Protein AF-A0A485PTR0-F1 (afdb_monomer_lite)

Foldseek 3Di:
DDDDDDDDCPPDPDDDDPPDDVVVVVQDVVRDDDDDDDDPVVVVVVVVVVPPPDPDPDPPPDVLVVQLVVLVVPDDPVVSVVVSVVVVVVVVVCVVVDDPVNVVLVCCCVPPVPVNVVVVPPDDD

Secondary structure (DSSP, 8-state):
-------------PPPPTT--GGGGT--TTPPP------HHHHHHHHHHHTTTS-PPPPPPPHHHHHHHHHHHHS-HHHHHHHHHHHHHHHHHHHHT--HHHHHHHHHHHH-HHHHTTTTT----

Structure (mmCIF, N/CA/C/O backbone):
data_AF-A0A485PTR0-F1
#
_entry.id   AF-A0A485PTR0-F1
#
loop_
_atom_site.group_PDB
_atom_site.id
_atom_site.type_symbol
_atom_site.label_atom_id
_atom_site.label_alt_id
_atom_site.label_comp_id
_atom_site.label_asym_id
_atom_site.label_entity_id
_atom_site.label_seq_id
_atom_site.pdbx_PDB_ins_code
_atom_site.Cartn_x
_atom_site.Cartn_y
_atom_site.Cartn_z
_atom_site.occupancy
_atom_site.B_iso_or_equiv
_atom_site.auth_seq_id
_atom_site.auth_comp_id
_atom_site.auth_asym_id
_atom_site.auth_atom_id
_atom_site.pdbx_PDB_model_num
ATOM 1 N N . MET A 1 1 ? 20.360 9.702 -64.969 1.00 34.31 1 MET A N 1
ATOM 2 C CA . MET A 1 1 ? 20.428 10.899 -64.105 1.00 34.31 1 MET A CA 1
ATOM 3 C C . MET A 1 1 ? 19.192 10.908 -63.213 1.00 34.31 1 MET A C 1
ATOM 5 O O . MET A 1 1 ? 18.141 11.293 -63.709 1.00 34.31 1 MET A O 1
ATOM 9 N N . PRO A 1 2 ? 19.236 10.400 -61.970 1.00 36.88 2 PRO A N 1
ATOM 10 C CA . PRO A 1 2 ? 18.088 10.488 -61.076 1.00 36.88 2 PRO A CA 1
ATOM 11 C C . PRO A 1 2 ? 18.092 11.848 -60.365 1.00 36.88 2 PRO A C 1
ATOM 13 O O . PRO A 1 2 ? 19.098 12.251 -59.782 1.00 36.88 2 PRO A O 1
ATOM 16 N N . GLN A 1 3 ? 16.975 12.572 -60.459 1.00 34.41 3 GLN A N 1
ATOM 17 C CA . GLN A 1 3 ? 16.743 13.813 -59.724 1.00 34.41 3 GLN A CA 1
ATOM 18 C C . GLN A 1 3 ? 16.555 13.500 -58.237 1.00 34.41 3 GLN A C 1
ATOM 20 O O . GLN A 1 3 ? 15.679 12.732 -57.851 1.00 34.41 3 GLN A O 1
ATOM 25 N N . SER A 1 4 ? 17.405 14.114 -57.417 1.00 41.38 4 SER A N 1
ATOM 26 C CA . SER A 1 4 ? 17.292 14.143 -55.963 1.00 41.38 4 SER A CA 1
ATOM 27 C C . SER A 1 4 ? 16.151 15.085 -55.573 1.00 41.38 4 SER A C 1
ATOM 29 O O . SER A 1 4 ? 16.251 16.298 -55.761 1.00 41.38 4 SER A O 1
ATOM 31 N N . CYS A 1 5 ? 15.050 14.537 -55.059 1.00 32.84 5 CYS A N 1
ATOM 32 C CA . CYS A 1 5 ? 14.005 15.332 -54.422 1.00 32.84 5 CYS A CA 1
ATOM 33 C C . CYS A 1 5 ? 14.410 15.598 -52.968 1.00 32.84 5 CYS A C 1
ATOM 35 O O . CYS A 1 5 ? 14.398 14.699 -52.131 1.00 32.84 5 CYS A O 1
ATOM 37 N N . ALA A 1 6 ? 14.767 16.849 -52.676 1.00 40.78 6 ALA A N 1
ATOM 38 C CA . ALA A 1 6 ? 14.962 17.341 -51.320 1.00 40.78 6 ALA A CA 1
ATOM 39 C C . ALA A 1 6 ? 13.635 17.258 -50.544 1.00 40.78 6 ALA A C 1
ATOM 41 O O . ALA A 1 6 ? 12.688 17.991 -50.837 1.00 40.78 6 ALA A O 1
ATOM 42 N N . ALA A 1 7 ? 13.560 16.357 -49.563 1.00 41.28 7 ALA A N 1
ATOM 43 C CA . ALA A 1 7 ? 12.425 16.270 -48.655 1.00 41.28 7 ALA A CA 1
ATOM 44 C C . ALA A 1 7 ? 12.459 17.458 -47.683 1.00 41.28 7 ALA A C 1
ATOM 46 O O . ALA A 1 7 ? 13.392 17.611 -46.891 1.00 41.28 7 ALA A O 1
ATOM 47 N N . ARG A 1 8 ? 11.443 18.322 -47.769 1.00 43.56 8 ARG A N 1
ATOM 48 C CA . ARG A 1 8 ? 11.174 19.367 -46.776 1.00 43.56 8 ARG A CA 1
ATOM 49 C C . ARG A 1 8 ? 10.864 18.684 -45.447 1.00 43.56 8 ARG A C 1
ATOM 51 O O . ARG A 1 8 ? 9.961 17.859 -45.369 1.00 43.56 8 ARG A O 1
ATOM 58 N N . ASN A 1 9 ? 11.648 19.003 -44.424 1.00 50.94 9 ASN A N 1
ATOM 59 C CA . ASN A 1 9 ? 11.526 18.428 -43.090 1.00 50.94 9 ASN A CA 1
ATOM 60 C C . ASN A 1 9 ? 10.455 19.198 -42.296 1.00 50.94 9 ASN A C 1
ATOM 62 O O . ASN A 1 9 ? 10.760 19.923 -41.349 1.00 50.94 9 ASN A O 1
ATOM 66 N N . ASP A 1 10 ? 9.194 19.075 -42.711 1.00 51.94 10 ASP A N 1
ATOM 67 C CA . ASP A 1 10 ? 8.064 19.569 -41.926 1.00 51.94 10 ASP A CA 1
ATOM 68 C C . ASP A 1 10 ? 7.886 18.636 -40.721 1.00 51.94 10 ASP A C 1
ATOM 70 O O . ASP A 1 10 ? 7.462 17.487 -40.843 1.00 51.94 10 ASP A O 1
ATOM 74 N N . SER A 1 11 ? 8.288 19.108 -39.540 1.00 54.78 11 SER A N 1
ATOM 75 C CA . SER A 1 11 ? 8.147 18.361 -38.288 1.00 54.78 11 SER A CA 1
ATOM 76 C C . SER A 1 11 ? 6.669 18.266 -37.908 1.00 54.78 11 SER A C 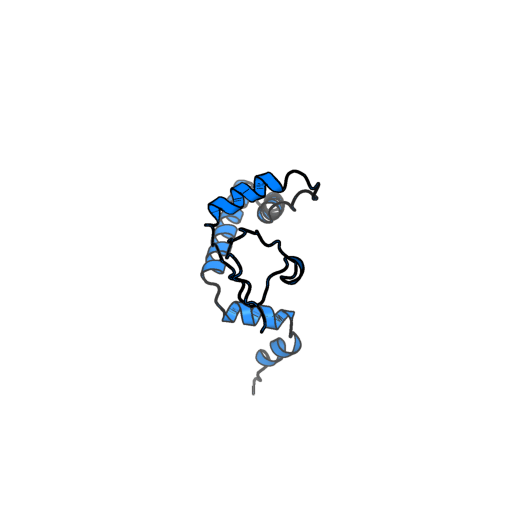1
ATOM 78 O O . SER A 1 11 ? 6.135 19.117 -37.198 1.00 54.78 11 SER A O 1
ATOM 80 N N . ILE A 1 12 ? 5.998 17.224 -38.392 1.00 61.19 12 ILE A N 1
ATOM 81 C CA . ILE A 1 12 ? 4.663 16.840 -37.937 1.00 61.19 12 ILE A CA 1
ATOM 82 C C . ILE A 1 12 ? 4.736 16.431 -36.457 1.00 61.19 12 ILE A C 1
ATOM 84 O O . ILE A 1 12 ? 5.347 15.426 -36.098 1.00 61.19 12 ILE A O 1
ATOM 88 N N . ASN A 1 13 ? 4.134 17.227 -35.568 1.00 62.47 13 ASN A N 1
ATOM 89 C CA . ASN A 1 13 ? 3.982 16.861 -34.157 1.00 62.47 13 ASN A CA 1
ATOM 90 C C . ASN A 1 13 ? 2.841 15.848 -34.023 1.00 62.47 13 ASN A C 1
ATOM 92 O O . ASN A 1 13 ? 1.688 16.209 -33.802 1.00 62.47 13 ASN A O 1
ATOM 96 N N . LEU A 1 14 ? 3.178 14.573 -34.199 1.00 69.94 14 LEU A N 1
ATOM 97 C CA . LEU A 1 14 ? 2.258 13.452 -34.067 1.00 69.94 14 LEU A CA 1
ATOM 98 C C . LEU A 1 14 ? 2.409 12.825 -32.675 1.00 69.94 14 LEU A C 1
ATOM 100 O O . LEU A 1 14 ? 3.486 12.350 -32.318 1.00 69.94 14 LEU A O 1
ATOM 104 N N . SER A 1 15 ? 1.339 12.838 -31.879 1.00 76.31 15 SER A N 1
ATOM 105 C CA . SER A 1 15 ? 1.306 12.161 -30.578 1.00 76.31 15 SER A CA 1
ATOM 106 C C . SER A 1 15 ? 1.064 10.663 -30.782 1.00 76.31 15 SER A C 1
ATOM 108 O O . SER A 1 15 ? 0.128 10.273 -31.482 1.00 76.31 15 SER A O 1
ATOM 110 N N . LEU A 1 16 ? 1.935 9.829 -30.210 1.00 81.44 16 LEU A N 1
ATOM 111 C CA . LEU A 1 16 ? 1.855 8.372 -30.305 1.00 81.44 16 LEU A CA 1
ATOM 112 C C . LEU A 1 16 ? 0.939 7.828 -29.207 1.00 81.44 16 LEU A C 1
ATOM 114 O O . LEU A 1 16 ? 1.066 8.225 -28.051 1.00 81.44 16 LEU A O 1
ATOM 118 N N . ALA A 1 17 ? 0.037 6.918 -29.571 1.00 80.12 17 ALA A N 1
ATOM 119 C CA . ALA A 1 17 ? -0.848 6.251 -28.623 1.00 80.12 17 ALA A CA 1
ATOM 120 C C . ALA A 1 17 ? -0.235 4.940 -28.115 1.00 80.12 17 ALA A C 1
ATOM 122 O O . ALA A 1 17 ? 0.462 4.237 -28.855 1.00 80.12 17 ALA A O 1
ATOM 123 N N . ASP A 1 18 ? -0.558 4.582 -26.874 1.00 78.19 18 ASP A N 1
ATOM 124 C 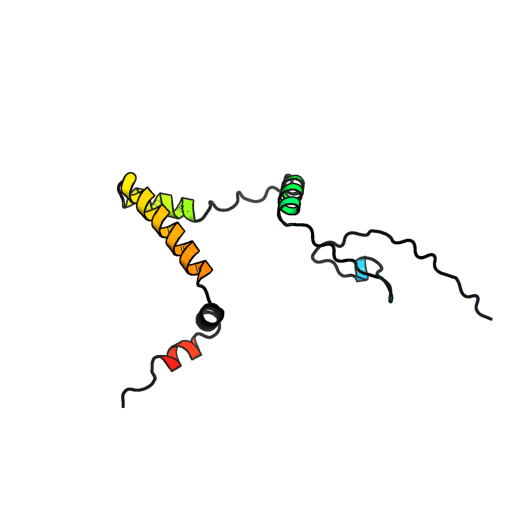CA . ASP A 1 18 ? -0.122 3.327 -26.269 1.00 78.19 18 ASP A CA 1
ATOM 125 C C . ASP A 1 18 ? -0.706 2.112 -27.007 1.00 78.19 18 ASP A C 1
ATOM 127 O O . ASP A 1 18 ? -1.850 2.112 -27.469 1.00 78.19 18 ASP A O 1
ATOM 131 N N . GLY A 1 19 ? 0.099 1.056 -27.145 1.00 79.94 19 GLY A N 1
ATOM 132 C CA . GLY A 1 19 ? -0.312 -0.188 -27.807 1.00 79.94 19 GLY A CA 1
ATOM 133 C C . GLY A 1 19 ? -0.394 -0.122 -29.338 1.00 79.94 19 GLY A C 1
ATOM 134 O O . GLY A 1 19 ? -0.858 -1.079 -29.960 1.00 79.94 19 GLY A O 1
ATOM 135 N N . LYS A 1 20 ? 0.058 0.970 -29.967 1.00 82.69 20 LYS A N 1
ATOM 136 C CA . LYS A 1 20 ? 0.188 1.089 -31.428 1.00 82.69 20 LYS A CA 1
ATOM 137 C C . LYS A 1 20 ? 1.630 0.898 -31.884 1.00 82.69 20 LYS A C 1
ATOM 139 O O . LYS A 1 20 ? 2.576 1.191 -31.154 1.00 82.69 20 LYS A O 1
ATOM 144 N N . ARG A 1 21 ? 1.814 0.385 -33.104 1.00 83.88 21 ARG A N 1
ATOM 145 C CA . ARG A 1 21 ? 3.150 0.186 -33.682 1.00 83.88 21 ARG A CA 1
ATOM 146 C C . ARG A 1 21 ? 3.598 1.473 -34.362 1.00 83.88 21 ARG A C 1
ATOM 148 O O . ARG A 1 21 ? 2.797 2.170 -34.971 1.00 83.88 21 ARG A O 1
ATOM 155 N N . LEU A 1 22 ? 4.903 1.747 -34.363 1.00 80.19 22 LEU A N 1
ATOM 156 C CA . LEU A 1 22 ? 5.465 2.889 -35.104 1.00 80.19 22 LEU A CA 1
ATOM 157 C C . LEU A 1 22 ? 5.187 2.809 -36.617 1.00 80.19 22 LEU A C 1
ATOM 159 O O . LEU A 1 22 ? 5.075 3.838 -37.281 1.00 80.19 22 LEU A O 1
ATOM 163 N N . SER A 1 23 ? 5.016 1.593 -37.150 1.00 81.12 23 SER A N 1
ATOM 164 C CA . SER A 1 23 ? 4.611 1.354 -38.541 1.00 81.12 23 SER A CA 1
ATOM 165 C C . SER A 1 23 ? 3.240 1.935 -38.878 1.00 81.12 23 SER A C 1
ATOM 167 O O . SER A 1 23 ? 3.013 2.315 -40.022 1.00 81.12 23 SER A O 1
ATOM 169 N N . ASP A 1 24 ? 2.346 2.038 -37.893 1.00 84.44 24 ASP A N 1
ATOM 170 C CA . ASP A 1 24 ? 0.984 2.549 -38.080 1.00 84.44 24 ASP A CA 1
ATOM 171 C C . ASP A 1 24 ? 0.983 4.075 -38.294 1.00 84.44 24 ASP A C 1
ATOM 173 O O . ASP A 1 24 ? 0.008 4.642 -38.780 1.00 84.44 24 ASP A O 1
ATOM 177 N N . TYR A 1 25 ? 2.100 4.737 -37.972 1.00 80.94 25 TYR A N 1
ATOM 178 C CA . TYR A 1 25 ? 2.282 6.186 -38.044 1.00 80.94 25 TYR A CA 1
ATOM 179 C C . TYR A 1 25 ? 3.186 6.635 -39.201 1.00 80.94 25 TYR A C 1
ATOM 181 O O . TYR A 1 25 ? 3.598 7.791 -39.241 1.00 80.94 25 TYR A O 1
ATOM 189 N N . SER A 1 26 ? 3.505 5.743 -40.149 1.00 78.81 26 SER A N 1
ATOM 190 C CA . SER A 1 26 ? 4.388 6.042 -41.295 1.00 78.81 26 SER A CA 1
ATOM 191 C C . SER A 1 26 ? 5.741 6.657 -40.887 1.00 78.81 26 SER A C 1
ATOM 193 O O . SER A 1 26 ? 6.279 7.523 -41.576 1.00 78.81 26 SER A O 1
ATOM 195 N N . VAL A 1 27 ? 6.297 6.217 -39.751 1.00 80.00 27 VAL A N 1
ATOM 196 C CA . VAL A 1 27 ? 7.603 6.668 -39.243 1.00 80.00 27 VAL A CA 1
ATOM 197 C C . VAL A 1 27 ? 8.704 6.074 -40.122 1.00 80.00 27 VAL A C 1
ATOM 199 O O . VAL A 1 27 ? 8.923 4.862 -40.130 1.00 80.00 27 VAL A O 1
ATOM 202 N N . GLY A 1 28 ? 9.374 6.925 -40.895 1.00 80.50 28 GLY A N 1
ATOM 203 C CA . GLY A 1 28 ? 10.400 6.521 -41.848 1.00 80.50 28 GLY A CA 1
ATOM 204 C C . GLY A 1 28 ? 11.771 6.2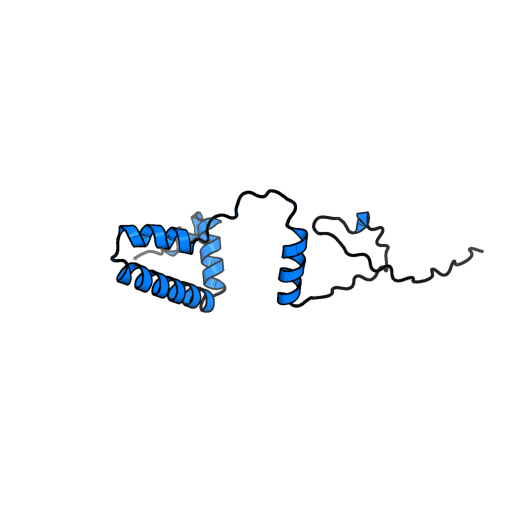69 -41.206 1.00 80.50 28 GLY A C 1
ATOM 205 O O . GLY A 1 28 ? 12.046 6.712 -40.085 1.00 80.50 28 GLY A O 1
ATOM 206 N N . PRO A 1 29 ? 12.685 5.594 -41.924 1.00 73.50 29 PRO A N 1
ATOM 207 C CA . PRO A 1 29 ? 14.089 5.554 -41.536 1.00 73.50 29 PRO A CA 1
ATOM 208 C C . PRO A 1 29 ? 14.626 6.995 -41.518 1.00 73.50 29 PRO A C 1
ATOM 210 O O . PRO A 1 29 ? 14.475 7.719 -42.500 1.00 73.50 29 PRO A O 1
ATOM 213 N N . ASN A 1 30 ? 15.230 7.412 -40.402 1.00 79.50 30 ASN A N 1
ATOM 214 C CA . ASN A 1 30 ? 15.654 8.788 -40.068 1.00 79.50 30 ASN A CA 1
ATOM 215 C C . ASN A 1 30 ? 14.586 9.716 -39.454 1.00 79.50 30 ASN A C 1
ATOM 217 O O . ASN A 1 30 ? 14.869 10.891 -39.218 1.00 79.50 30 ASN A O 1
ATOM 221 N N . SER A 1 31 ? 13.385 9.226 -39.138 1.00 81.88 31 SER A N 1
ATOM 222 C CA . SER A 1 31 ? 12.438 9.999 -38.328 1.00 81.88 31 SER A CA 1
ATOM 223 C C . SER A 1 31 ? 12.943 10.174 -36.889 1.00 81.88 31 SER A C 1
ATOM 225 O O . SER A 1 31 ? 13.486 9.250 -36.284 1.00 81.88 31 SER A O 1
ATOM 227 N N . LYS A 1 32 ? 12.743 11.368 -36.320 1.00 80.06 32 LYS A N 1
ATOM 228 C CA . LYS A 1 32 ? 13.156 11.707 -34.953 1.00 80.06 32 LYS A CA 1
ATOM 229 C C . LYS A 1 32 ? 11.969 11.611 -33.996 1.00 80.06 32 LYS A C 1
ATOM 231 O O . LYS A 1 32 ? 10.986 12.327 -34.160 1.00 80.06 32 LYS A O 1
ATOM 236 N N . LEU A 1 33 ? 12.093 10.771 -32.971 1.00 83.81 33 LEU A N 1
ATOM 237 C CA . LEU A 1 33 ? 11.150 10.710 -31.855 1.00 83.81 33 LEU A CA 1
ATOM 238 C C . LEU A 1 33 ? 11.595 11.682 -30.762 1.00 83.81 33 LEU A C 1
ATOM 240 O O . LEU A 1 33 ? 12.761 11.690 -30.369 1.00 83.81 33 LEU A O 1
ATOM 244 N N . ASN A 1 34 ? 10.667 12.498 -30.270 1.00 83.06 34 ASN A N 1
ATOM 245 C CA . ASN A 1 34 ? 10.917 13.395 -29.147 1.00 83.06 34 ASN A CA 1
ATOM 246 C C . ASN A 1 34 ? 10.151 12.876 -27.932 1.00 83.06 34 ASN A C 1
ATOM 248 O O . ASN A 1 34 ? 8.924 12.808 -27.954 1.00 83.06 34 ASN A O 1
ATOM 252 N N . LEU A 1 35 ? 10.878 12.519 -26.874 1.00 80.88 35 LEU A N 1
ATOM 253 C CA . LEU A 1 35 ? 10.286 12.148 -25.596 1.00 80.88 35 LEU A CA 1
ATOM 254 C C . LEU A 1 35 ? 10.133 13.407 -24.745 1.00 80.88 35 LEU A C 1
ATOM 256 O O . LEU A 1 35 ? 11.123 14.000 -24.319 1.00 80.88 35 LEU A O 1
ATOM 260 N N . VAL A 1 36 ? 8.891 13.815 -24.499 1.00 81.69 36 VAL A N 1
ATOM 261 C CA . VAL A 1 36 ? 8.585 14.937 -23.610 1.00 81.69 36 VAL A CA 1
ATOM 262 C C . VAL A 1 36 ? 8.072 14.375 -22.295 1.00 81.69 36 VAL A C 1
ATOM 264 O O . VAL A 1 36 ? 6.946 13.891 -22.214 1.00 81.69 36 VAL A O 1
ATOM 267 N N . VAL A 1 37 ? 8.900 14.446 -21.254 1.00 80.56 37 VAL A N 1
ATOM 268 C CA . VAL A 1 37 ? 8.483 14.081 -19.898 1.00 80.56 37 VAL A CA 1
ATOM 269 C C . VAL A 1 37 ? 7.698 15.252 -19.316 1.00 80.56 37 VAL A C 1
ATOM 271 O O . VAL A 1 37 ? 8.259 16.311 -19.030 1.00 80.56 37 VAL A O 1
ATOM 274 N N . LYS A 1 38 ? 6.382 15.085 -19.169 1.00 78.00 38 LYS A N 1
ATOM 275 C CA . LYS A 1 38 ? 5.544 16.036 -18.434 1.00 78.00 38 LYS A CA 1
ATOM 276 C C . LYS A 1 38 ? 5.586 15.685 -16.937 1.00 78.00 38 LYS A C 1
ATOM 278 O O . LYS A 1 38 ? 5.430 14.510 -16.608 1.00 78.00 38 LYS A O 1
ATOM 283 N N . PRO A 1 39 ? 5.752 16.669 -16.034 1.00 75.75 39 PRO A N 1
ATOM 284 C CA . PRO A 1 39 ? 5.581 16.457 -14.598 1.00 75.75 39 PRO A CA 1
ATOM 285 C C . PRO A 1 39 ? 4.214 15.834 -14.292 1.00 75.75 39 PRO A C 1
ATOM 287 O O . PRO A 1 39 ? 3.199 16.241 -14.873 1.00 75.75 39 PRO A O 1
ATOM 290 N N . LEU A 1 40 ? 4.204 14.839 -13.405 1.00 64.31 40 LEU A N 1
ATOM 291 C CA . LEU A 1 40 ? 3.061 13.964 -13.130 1.00 64.31 40 LEU A CA 1
ATOM 292 C C . LEU A 1 40 ? 1.812 14.742 -12.685 1.00 64.31 40 LEU A C 1
ATOM 294 O O . LEU A 1 40 ? 0.695 14.366 -13.041 1.00 64.31 40 LEU A O 1
ATOM 298 N N . GLU A 1 41 ? 1.988 15.880 -12.005 1.00 65.06 41 GLU A N 1
ATOM 299 C CA . GLU A 1 41 ? 0.895 16.742 -11.542 1.00 65.06 41 GLU A CA 1
ATOM 300 C C . GLU A 1 41 ? 0.010 17.249 -12.692 1.00 65.06 41 GLU A C 1
ATOM 302 O O . GLU A 1 41 ? -1.191 17.444 -12.515 1.00 65.06 41 GLU A O 1
ATOM 307 N N . LYS A 1 42 ? 0.580 17.440 -13.891 1.00 58.53 42 LYS A N 1
ATOM 308 C CA . LYS A 1 42 ? -0.159 17.939 -15.064 1.00 58.53 42 LYS A CA 1
ATOM 309 C C . LYS A 1 42 ? -0.870 16.825 -15.837 1.00 58.53 42 LYS A C 1
ATOM 311 O O . LYS A 1 42 ? -1.894 17.087 -16.459 1.00 58.53 42 LYS A O 1
ATOM 316 N N . VAL A 1 43 ? -0.357 15.595 -15.779 1.00 57.38 43 VAL A N 1
ATOM 317 C CA . VAL A 1 43 ? -0.926 14.432 -16.486 1.00 57.38 43 VAL A CA 1
ATOM 318 C C . VAL A 1 43 ? -2.200 13.942 -15.794 1.00 57.38 43 VAL A C 1
ATOM 320 O O . VAL A 1 43 ? -3.191 13.662 -16.462 1.00 57.38 43 VAL A O 1
ATOM 323 N N . LEU A 1 44 ? -2.216 13.933 -14.457 1.00 58.03 44 LEU A N 1
ATOM 324 C CA . LEU A 1 44 ? -3.388 13.534 -13.668 1.00 58.03 44 LEU A CA 1
ATOM 325 C C . LEU A 1 44 ? -4.593 14.466 -13.888 1.00 58.03 44 LEU A C 1
ATOM 327 O O . LEU A 1 44 ? -5.738 14.010 -13.920 1.00 58.03 44 LEU A O 1
ATOM 331 N N . LEU A 1 45 ? -4.343 15.765 -14.088 1.00 56.47 45 LEU A N 1
ATOM 332 C CA . LEU A 1 45 ? -5.394 16.755 -14.331 1.00 56.47 45 LEU A CA 1
ATOM 333 C C . LEU A 1 45 ? -6.004 16.621 -15.741 1.00 56.47 45 LEU A C 1
ATOM 335 O O . LEU A 1 45 ? -7.222 16.703 -15.876 1.00 56.47 45 LEU A O 1
ATOM 339 N N . GLU A 1 46 ? -5.200 16.338 -16.774 1.00 54.81 46 GLU A N 1
ATOM 340 C CA . GLU A 1 46 ? -5.680 16.102 -18.152 1.00 54.81 46 GLU A CA 1
ATOM 341 C C . GLU A 1 46 ? -6.395 14.741 -18.301 1.00 54.81 46 GLU A C 1
ATOM 343 O O . GLU A 1 46 ? -7.465 14.655 -18.908 1.00 54.81 46 GLU A O 1
ATOM 348 N N . GLU A 1 47 ? -5.858 13.674 -17.697 1.00 51.31 47 GLU A N 1
ATOM 349 C CA . GLU A 1 47 ? -6.429 12.319 -17.771 1.00 51.31 47 GLU A CA 1
ATOM 350 C C . GLU A 1 47 ? -7.796 12.221 -17.067 1.00 51.31 47 GLU A C 1
ATOM 352 O O . GLU A 1 47 ? -8.692 11.501 -17.520 1.00 51.31 47 GLU A O 1
ATOM 357 N N . SER A 1 48 ? -8.002 13.008 -16.004 1.00 48.88 48 SER A N 1
ATOM 358 C CA . SER A 1 48 ? -9.291 13.097 -15.306 1.00 48.88 48 SER A CA 1
ATOM 359 C C . SER A 1 48 ? -10.406 13.749 -16.140 1.00 48.88 48 SER A C 1
ATOM 361 O O . SER A 1 48 ? -11.583 13.440 -15.935 1.00 48.88 48 SER A O 1
ATOM 363 N N . ALA A 1 49 ? -10.060 14.593 -17.120 1.00 50.00 49 ALA A N 1
ATOM 364 C CA . ALA A 1 49 ? -11.022 15.202 -18.037 1.00 50.00 49 ALA A CA 1
ATOM 365 C C . ALA A 1 49 ? -11.409 14.256 -19.191 1.00 50.00 49 ALA A C 1
ATOM 367 O O . ALA A 1 49 ? -12.576 14.214 -19.581 1.00 50.00 49 ALA A O 1
ATOM 368 N N . ALA A 1 50 ? -10.463 13.455 -19.700 1.00 51.41 50 ALA A N 1
ATOM 369 C CA . ALA A 1 50 ? -10.688 12.545 -20.830 1.00 51.41 50 ALA A CA 1
ATOM 370 C C . ALA A 1 50 ? -11.386 11.224 -20.445 1.00 51.41 50 ALA A C 1
ATOM 372 O O . ALA A 1 50 ? -12.076 10.625 -21.268 1.00 51.41 50 ALA A O 1
ATOM 373 N N . ARG A 1 51 ? -11.262 10.766 -19.191 1.00 49.31 51 ARG A N 1
ATOM 374 C CA . ARG A 1 51 ? -11.849 9.490 -18.731 1.00 49.31 51 ARG A CA 1
ATOM 375 C C . ARG A 1 51 ? -13.339 9.537 -18.368 1.00 49.31 51 ARG A C 1
ATOM 377 O O . ARG A 1 51 ? -13.894 8.512 -17.987 1.00 49.31 51 ARG A O 1
ATOM 384 N N . ARG A 1 52 ? -14.026 10.677 -18.510 1.00 51.47 52 ARG A N 1
ATOM 385 C CA . ARG A 1 52 ? -15.435 10.829 -18.083 1.00 51.47 52 ARG A CA 1
ATOM 386 C C . ARG A 1 52 ? -16.494 10.208 -19.012 1.00 51.47 52 ARG A C 1
ATOM 388 O O . ARG A 1 52 ? -17.673 10.442 -18.768 1.00 51.47 52 ARG A O 1
ATOM 395 N N . LEU A 1 53 ? -16.125 9.431 -20.040 1.00 49.41 53 LEU A N 1
ATOM 396 C CA . LEU A 1 53 ? -17.100 8.839 -20.980 1.00 49.41 53 LEU A CA 1
ATOM 397 C C . LEU A 1 53 ? -17.054 7.306 -21.122 1.00 49.41 53 LEU A C 1
ATOM 399 O O . LEU A 1 53 ? -17.833 6.750 -21.887 1.00 49.41 53 LEU A O 1
ATOM 403 N N . ALA A 1 54 ? -16.214 6.592 -20.374 1.00 51.16 54 ALA A N 1
ATOM 404 C CA . ALA A 1 54 ? -16.338 5.138 -20.288 1.00 51.16 54 ALA A CA 1
ATOM 405 C C . ALA A 1 54 ? -16.948 4.786 -18.932 1.00 51.16 54 ALA A C 1
ATOM 407 O O . ALA A 1 54 ? -16.350 5.064 -17.895 1.00 51.16 54 ALA A O 1
ATOM 408 N N . GLU A 1 55 ? -18.142 4.196 -18.953 1.00 55.72 55 GLU A N 1
ATOM 409 C CA . GLU A 1 55 ? -18.830 3.611 -17.802 1.00 55.72 55 GLU A CA 1
ATOM 410 C C . GLU A 1 55 ? -18.029 2.401 -17.293 1.00 55.72 55 GLU A C 1
ATOM 412 O O . GLU A 1 55 ? -18.353 1.241 -17.530 1.00 55.72 55 GLU A O 1
ATOM 417 N N . ALA A 1 56 ? -16.889 2.685 -16.668 1.00 53.94 56 ALA A N 1
ATOM 418 C CA . ALA A 1 56 ? -16.114 1.715 -15.926 1.00 53.94 56 ALA A CA 1
ATOM 419 C C . ALA A 1 56 ? -16.851 1.422 -14.608 1.00 53.94 56 ALA A C 1
ATOM 421 O O . ALA A 1 56 ? -17.383 2.356 -13.994 1.00 53.94 56 ALA A O 1
ATOM 422 N N . PRO A 1 57 ? -16.871 0.159 -14.139 1.00 55.84 57 PRO A N 1
ATOM 423 C CA . PRO A 1 57 ? -17.355 -0.171 -12.806 1.00 55.84 57 PRO A CA 1
ATOM 424 C C . PRO A 1 57 ? -16.711 0.763 -11.777 1.00 55.84 57 PRO A C 1
ATOM 426 O O . PRO A 1 57 ? -15.532 1.106 -11.943 1.00 55.84 57 PRO A O 1
ATOM 429 N N . PRO A 1 58 ? -17.445 1.182 -10.727 1.00 56.75 58 PRO A N 1
ATOM 430 C CA . PRO A 1 58 ? -16.881 2.050 -9.708 1.00 56.75 58 PRO A CA 1
ATOM 431 C C . PRO A 1 58 ? -15.564 1.435 -9.225 1.00 56.75 58 PRO A C 1
ATOM 433 O O . PRO A 1 58 ? -15.533 0.227 -8.953 1.00 56.75 58 PRO A O 1
ATOM 436 N N . PRO A 1 59 ? -14.473 2.222 -9.169 1.00 58.22 59 PRO A N 1
ATOM 437 C CA . PRO A 1 59 ? -13.194 1.702 -8.727 1.00 58.22 59 PRO A CA 1
ATOM 438 C C . PRO A 1 59 ? -13.401 1.027 -7.370 1.00 58.22 59 PRO A C 1
ATOM 440 O O . PRO A 1 59 ? -14.163 1.550 -6.543 1.00 58.22 59 PRO A O 1
ATOM 443 N N . PRO A 1 60 ? -12.789 -0.150 -7.144 1.00 57.84 60 PRO A N 1
ATOM 444 C CA . PRO A 1 60 ? -12.944 -0.845 -5.881 1.00 57.84 60 PRO A CA 1
ATOM 445 C C . PRO A 1 60 ? -12.622 0.130 -4.745 1.00 57.84 60 PRO A C 1
ATOM 447 O O . PRO A 1 60 ? -11.689 0.934 -4.875 1.00 57.84 60 PRO A O 1
ATOM 450 N N . PRO A 1 61 ? -13.410 0.115 -3.654 1.00 61.03 61 PRO A N 1
ATOM 451 C CA . PRO A 1 61 ? -13.201 1.043 -2.559 1.00 61.03 61 PRO A CA 1
ATOM 452 C C . PRO A 1 61 ? -11.745 0.942 -2.088 1.00 61.03 61 PRO A C 1
ATOM 454 O O . PRO A 1 61 ? -11.212 -0.172 -2.023 1.00 61.03 61 PRO A O 1
ATOM 457 N N . PRO A 1 62 ? -11.099 2.074 -1.756 1.00 81.50 62 PRO A N 1
ATOM 458 C CA . PRO A 1 62 ? -9.710 2.081 -1.320 1.00 81.50 62 PRO A CA 1
ATOM 459 C C . PRO A 1 62 ? -9.507 1.040 -0.217 1.00 81.50 62 PRO A C 1
ATOM 461 O O . PRO A 1 62 ? -10.327 0.968 0.699 1.00 81.50 62 PRO A O 1
ATOM 464 N N . ALA A 1 63 ? -8.437 0.242 -0.281 1.00 88.12 63 ALA A N 1
ATOM 465 C CA . ALA A 1 63 ? -8.209 -0.870 0.651 1.00 88.12 63 ALA A CA 1
ATOM 466 C C . ALA A 1 63 ? -8.348 -0.452 2.132 1.00 88.12 63 ALA A C 1
ATOM 468 O O . ALA A 1 63 ? -8.916 -1.185 2.942 1.00 88.12 63 ALA A O 1
ATOM 469 N N . TRP A 1 64 ? -7.948 0.778 2.471 1.00 92.25 64 TRP A N 1
ATOM 470 C CA . TRP A 1 64 ? -8.119 1.367 3.802 1.00 92.25 64 TRP A CA 1
ATOM 471 C C . TRP A 1 64 ? -9.575 1.479 4.268 1.00 92.25 64 TRP A C 1
ATOM 473 O O . TRP A 1 64 ? -9.850 1.298 5.450 1.00 92.25 64 TRP A O 1
ATOM 483 N N . GLN A 1 65 ? -10.522 1.724 3.360 1.00 91.00 65 GLN A N 1
ATOM 484 C CA . GLN A 1 65 ? -11.953 1.766 3.678 1.00 91.00 65 GLN A CA 1
ATOM 485 C C . GLN A 1 65 ? -12.494 0.374 4.017 1.00 91.00 65 GLN A C 1
ATOM 487 O O . GLN A 1 65 ? -13.337 0.233 4.903 1.00 91.00 65 GLN A O 1
ATOM 492 N N . LEU A 1 66 ? -11.993 -0.670 3.351 1.00 92.88 66 LEU A N 1
ATOM 493 C CA . LEU A 1 66 ? -12.332 -2.053 3.691 1.00 92.88 66 LEU A CA 1
ATOM 494 C C . LEU A 1 66 ? -11.771 -2.428 5.066 1.00 92.88 66 LEU A C 1
ATOM 496 O O . LEU A 1 66 ? -12.498 -2.971 5.895 1.00 92.88 66 LEU A O 1
ATOM 500 N N . ILE A 1 67 ? -10.517 -2.066 5.339 1.00 93.56 67 ILE A N 1
ATOM 501 C CA . ILE A 1 67 ? -9.876 -2.304 6.638 1.00 93.56 67 ILE A CA 1
ATOM 502 C C . ILE A 1 67 ? -10.614 -1.550 7.752 1.00 93.56 67 ILE A C 1
ATOM 504 O O . ILE A 1 67 ? -10.924 -2.141 8.781 1.00 93.56 67 ILE A O 1
ATOM 508 N N . SER A 1 68 ? -10.982 -0.286 7.531 1.00 93.19 68 SER A N 1
ATOM 509 C CA . SER A 1 68 ? -11.760 0.512 8.488 1.00 93.19 68 SER A CA 1
ATOM 510 C C . SER A 1 68 ? -13.088 -0.160 8.860 1.00 93.19 68 SER A C 1
ATOM 512 O O . SER A 1 68 ? -13.418 -0.261 10.042 1.00 93.19 68 SER A O 1
ATOM 514 N N . LYS A 1 69 ? -13.811 -0.720 7.875 1.00 94.06 69 LYS A N 1
ATOM 515 C CA . LYS A 1 69 ? -15.044 -1.489 8.125 1.00 94.06 69 LYS A CA 1
ATOM 516 C C . LYS A 1 69 ? -14.804 -2.727 8.984 1.00 94.06 69 LYS A C 1
ATOM 518 O O . LYS A 1 69 ? -15.658 -3.062 9.799 1.00 94.06 69 LYS A O 1
ATOM 523 N N . VAL A 1 70 ? -13.679 -3.416 8.800 1.00 95.69 70 VAL A N 1
ATOM 524 C CA . VAL A 1 70 ? -13.313 -4.567 9.638 1.00 95.69 70 VAL A CA 1
ATOM 525 C C . VAL A 1 70 ? -12.993 -4.098 11.056 1.00 95.69 70 VAL A C 1
ATOM 527 O O . VAL A 1 70 ? -13.563 -4.619 12.010 1.00 95.69 70 VAL A O 1
ATOM 530 N N . LEU A 1 71 ? -12.162 -3.065 11.207 1.00 96.38 71 LEU A N 1
ATOM 531 C CA . LEU A 1 71 ? -11.770 -2.533 12.516 1.00 96.38 71 LEU A CA 1
ATOM 532 C C . LEU A 1 71 ? -12.972 -2.053 13.335 1.00 96.38 71 LEU A C 1
ATOM 534 O O . LEU A 1 71 ? -13.046 -2.350 14.524 1.00 96.38 71 LEU A O 1
ATOM 538 N N . ALA A 1 72 ? -13.957 -1.411 12.702 1.00 95.00 72 ALA A N 1
ATOM 539 C CA . ALA A 1 72 ? -15.180 -0.956 13.365 1.00 95.00 72 ALA A CA 1
ATOM 540 C C . ALA A 1 72 ? -16.026 -2.091 13.981 1.00 95.00 72 ALA A C 1
ATOM 542 O O . ALA A 1 72 ? -16.871 -1.828 14.832 1.00 95.00 72 ALA A O 1
ATOM 543 N N . ARG A 1 73 ? -15.822 -3.349 13.562 1.00 96.12 73 ARG A N 1
ATOM 544 C CA . ARG A 1 73 ? -16.516 -4.524 14.123 1.00 96.12 73 ARG A CA 1
ATOM 545 C C . ARG A 1 73 ? -15.773 -5.155 15.302 1.00 96.12 73 ARG A C 1
ATOM 547 O O . ARG A 1 73 ? -16.376 -5.941 16.024 1.00 96.12 73 ARG A O 1
ATOM 554 N N . HIS A 1 74 ? -14.488 -4.844 15.478 1.00 96.38 74 HIS A N 1
ATOM 555 C CA . HIS A 1 74 ? -13.611 -5.493 16.462 1.00 96.38 74 HIS A CA 1
ATOM 556 C C . HIS A 1 74 ? -13.079 -4.544 17.539 1.00 96.38 74 HIS A C 1
ATOM 558 O O . HIS A 1 74 ? -12.704 -5.002 18.615 1.00 96.38 74 HIS A O 1
ATOM 564 N N . PHE A 1 75 ? -13.055 -3.242 17.267 1.00 95.69 75 PHE A N 1
ATOM 565 C CA . PHE A 1 75 ? -12.519 -2.220 18.157 1.00 95.69 75 PHE A CA 1
ATOM 566 C C . PHE A 1 75 ? -13.574 -1.171 18.500 1.00 95.69 75 PHE A C 1
ATOM 568 O O . PHE A 1 75 ? -14.549 -0.974 17.773 1.00 95.69 75 PHE A O 1
ATOM 575 N N . SER A 1 76 ? -13.345 -0.452 19.601 1.00 96.31 76 SER A N 1
ATOM 576 C CA . SER A 1 76 ? -14.064 0.792 19.874 1.00 96.31 76 SER A CA 1
ATOM 577 C C . SER A 1 76 ? -13.799 1.807 18.753 1.00 96.31 76 SER A C 1
ATOM 579 O O . SER A 1 76 ? -12.771 1.733 18.080 1.00 96.31 76 SER A O 1
ATOM 581 N N . ALA A 1 77 ? -14.684 2.787 18.551 1.00 92.25 77 ALA A N 1
ATOM 582 C CA . ALA A 1 77 ? -14.491 3.790 17.497 1.00 92.25 77 ALA A CA 1
ATOM 583 C C . ALA A 1 77 ? -13.154 4.552 17.636 1.00 92.25 77 ALA A C 1
ATOM 585 O O . ALA A 1 77 ? -12.504 4.846 16.634 1.00 92.25 77 ALA A O 1
ATOM 586 N N . ALA A 1 78 ? -12.726 4.824 18.874 1.00 93.69 78 ALA A N 1
ATOM 587 C CA . ALA A 1 78 ? -11.462 5.496 19.168 1.00 93.69 78 ALA A CA 1
ATOM 588 C C . ALA A 1 78 ? -10.240 4.593 18.934 1.00 93.69 78 ALA A C 1
ATOM 590 O O . ALA A 1 78 ? -9.202 5.061 18.476 1.00 93.69 78 ALA A O 1
ATOM 591 N N . ASP A 1 79 ? -10.344 3.296 19.223 1.00 96.44 79 ASP A N 1
ATOM 592 C CA . ASP A 1 79 ? -9.239 2.369 18.970 1.00 96.44 79 ASP A CA 1
ATOM 593 C C . ASP A 1 79 ? -9.141 1.993 17.495 1.00 96.44 79 ASP A C 1
ATOM 595 O O . ASP A 1 79 ? -8.037 1.896 16.968 1.00 96.44 79 ASP A O 1
ATOM 599 N N . ALA A 1 80 ? -10.271 1.853 16.802 1.00 95.56 80 ALA A N 1
ATOM 600 C CA . ALA A 1 80 ? -10.308 1.580 15.371 1.00 95.56 80 ALA A CA 1
ATOM 601 C C . ALA A 1 80 ? -9.573 2.668 14.573 1.00 95.56 80 ALA A C 1
ATOM 603 O O . ALA A 1 80 ? -8.802 2.337 13.672 1.00 95.56 80 ALA A O 1
ATOM 604 N N . SER A 1 81 ? -9.762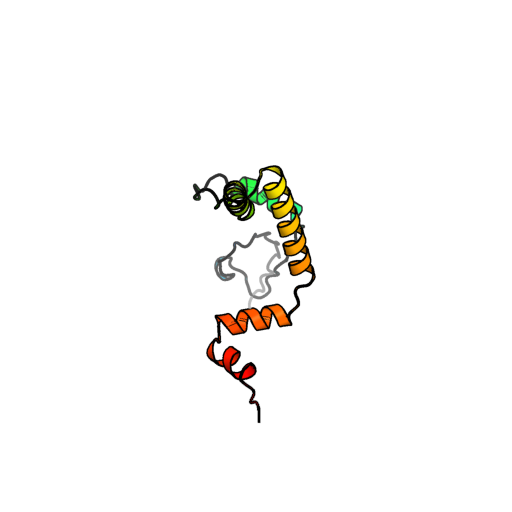 3.948 14.921 1.00 93.38 81 SER A N 1
ATOM 605 C CA . SER A 1 81 ? -9.032 5.049 14.281 1.00 93.38 81 SER A CA 1
ATOM 606 C C . SER A 1 81 ? -7.539 5.007 14.607 1.00 93.38 81 SER A C 1
ATOM 608 O O . SER A 1 81 ? -6.715 5.053 13.697 1.00 93.38 81 SER A O 1
ATOM 610 N N . ARG A 1 82 ? -7.169 4.810 15.879 1.00 96.94 82 ARG A N 1
ATOM 611 C CA . ARG A 1 82 ? -5.760 4.711 16.298 1.00 96.94 82 ARG A CA 1
ATOM 612 C C . ARG A 1 82 ? -5.021 3.554 15.628 1.00 96.94 82 ARG A C 1
ATOM 614 O O . ARG A 1 82 ? -3.866 3.715 15.236 1.00 96.94 82 ARG A O 1
ATOM 621 N N . VAL A 1 83 ? -5.669 2.396 15.511 1.00 97.31 83 VAL A N 1
ATOM 622 C CA . VAL A 1 83 ? -5.110 1.213 14.845 1.00 97.31 83 VAL A CA 1
ATOM 623 C C . VAL A 1 83 ? -4.954 1.469 13.350 1.00 97.31 83 VAL A C 1
ATOM 625 O O . VAL A 1 83 ? -3.912 1.132 12.795 1.00 97.31 83 VAL A O 1
ATOM 628 N N . LEU A 1 84 ? -5.943 2.095 12.705 1.00 95.06 84 LEU A N 1
ATOM 629 C CA . LEU A 1 84 ? -5.864 2.435 11.286 1.00 95.06 84 LEU A CA 1
ATOM 630 C C . LEU A 1 84 ? -4.710 3.406 10.998 1.00 95.06 84 LEU A C 1
ATOM 632 O O . LEU A 1 84 ? -3.911 3.137 10.103 1.00 95.06 84 LEU A O 1
ATOM 636 N N . ASP A 1 85 ? -4.577 4.473 11.788 1.00 94.19 85 ASP A N 1
ATOM 637 C CA . ASP A 1 85 ? -3.489 5.449 11.651 1.00 94.19 85 ASP A CA 1
ATOM 638 C C . ASP A 1 85 ? -2.119 4.797 11.860 1.00 94.19 85 ASP A C 1
ATOM 640 O O . ASP A 1 85 ? -1.151 5.084 11.153 1.00 94.19 85 ASP A O 1
ATOM 644 N N . GLN A 1 86 ? -2.016 3.907 12.850 1.00 97.06 86 GLN A N 1
ATOM 645 C CA . GLN A 1 86 ? -0.777 3.192 13.120 1.00 97.06 86 GLN A CA 1
ATOM 646 C C . GLN A 1 86 ? -0.411 2.245 11.974 1.00 97.06 86 GLN A C 1
ATOM 648 O O . GLN A 1 86 ? 0.732 2.251 11.522 1.00 97.06 86 GLN A O 1
ATOM 653 N N . LEU A 1 87 ? -1.386 1.494 11.461 1.00 96.31 87 LEU A N 1
ATOM 654 C CA . LEU A 1 87 ? -1.198 0.581 10.339 1.00 96.31 87 LEU A CA 1
ATOM 655 C C . LEU A 1 87 ? -0.749 1.320 9.072 1.00 96.31 87 LEU A C 1
ATOM 657 O O . LEU A 1 87 ? 0.157 0.851 8.387 1.00 96.31 87 LEU A O 1
ATOM 661 N N . GLN A 1 88 ? -1.343 2.479 8.774 1.00 94.12 88 GLN A N 1
ATOM 662 C CA . GLN A 1 88 ? -0.938 3.306 7.633 1.00 94.12 88 GLN A CA 1
ATOM 663 C C . GLN A 1 88 ? 0.510 3.787 7.770 1.00 94.12 88 GLN A C 1
ATOM 665 O O . GLN A 1 88 ? 1.303 3.621 6.843 1.00 94.12 88 GLN A O 1
ATOM 670 N N . ARG A 1 89 ? 0.890 4.300 8.948 1.00 95.12 89 ARG A N 1
ATOM 671 C CA . ARG A 1 89 ? 2.272 4.728 9.222 1.00 95.12 89 ARG A CA 1
ATOM 672 C C . ARG A 1 89 ? 3.277 3.589 9.084 1.00 95.12 89 ARG A C 1
ATOM 674 O O . ARG A 1 89 ? 4.360 3.786 8.534 1.00 95.12 89 ARG A O 1
ATOM 681 N N . ASP A 1 90 ? 2.945 2.406 9.590 1.00 96.81 90 ASP A N 1
ATOM 682 C CA . ASP A 1 90 ? 3.837 1.250 9.521 1.00 96.81 90 ASP A CA 1
ATOM 683 C C . ASP A 1 90 ? 3.943 0.699 8.094 1.00 96.81 90 ASP A C 1
ATOM 685 O O . ASP A 1 90 ? 5.030 0.292 7.682 1.00 96.81 90 ASP A O 1
ATOM 689 N N . TYR A 1 91 ? 2.864 0.765 7.310 1.00 96.06 91 TYR A N 1
ATOM 690 C CA . TYR A 1 91 ? 2.870 0.421 5.890 1.00 96.06 91 TYR A CA 1
ATOM 691 C C . TYR A 1 91 ? 3.802 1.344 5.093 1.00 96.06 91 TYR A C 1
ATOM 693 O O . TYR A 1 91 ? 4.705 0.862 4.410 1.00 96.06 91 TYR A O 1
ATOM 701 N N . GLU A 1 92 ? 3.663 2.663 5.243 1.00 93.25 92 GLU A N 1
ATOM 702 C CA . GLU A 1 92 ? 4.540 3.636 4.578 1.00 93.25 92 GLU A CA 1
ATOM 703 C C . GLU A 1 92 ? 5.998 3.492 5.020 1.00 93.25 92 GLU A C 1
ATOM 705 O O . GLU A 1 92 ? 6.910 3.496 4.192 1.00 93.25 92 GLU A O 1
ATOM 710 N N . ARG A 1 93 ? 6.243 3.302 6.323 1.00 96.06 93 ARG A N 1
ATOM 711 C CA . ARG A 1 93 ? 7.597 3.060 6.838 1.00 96.06 93 ARG A CA 1
ATOM 712 C C . ARG A 1 93 ? 8.204 1.793 6.240 1.00 96.06 93 ARG A C 1
ATOM 714 O O . ARG A 1 93 ? 9.393 1.789 5.932 1.00 96.06 93 ARG A O 1
ATOM 721 N N . SER A 1 94 ? 7.413 0.734 6.101 1.00 96.00 94 SER A N 1
ATOM 722 C CA . SER A 1 94 ? 7.858 -0.529 5.508 1.00 96.00 94 SER A CA 1
ATOM 723 C C . SER A 1 94 ? 8.193 -0.356 4.031 1.00 96.00 94 SER A C 1
ATOM 725 O O . SER A 1 94 ? 9.250 -0.806 3.604 1.00 96.00 94 SER A O 1
ATOM 727 N N . LEU A 1 95 ? 7.361 0.371 3.277 1.00 94.44 95 LEU A N 1
ATOM 728 C CA . LEU A 1 95 ? 7.633 0.691 1.874 1.00 94.44 95 LEU A CA 1
ATOM 729 C C . LEU A 1 95 ? 8.903 1.528 1.700 1.00 94.44 95 LEU A C 1
ATOM 731 O O . LEU A 1 95 ? 9.728 1.211 0.852 1.00 94.44 95 LEU A O 1
ATOM 735 N N . ASN A 1 96 ? 9.105 2.550 2.534 1.00 94.50 96 ASN A N 1
ATOM 736 C CA . ASN A 1 96 ? 10.299 3.401 2.473 1.00 94.50 96 ASN A CA 1
ATOM 737 C C . ASN A 1 96 ? 11.594 2.651 2.812 1.00 94.50 96 ASN A C 1
ATOM 739 O O . ASN A 1 96 ? 12.680 3.092 2.444 1.00 94.50 96 ASN A O 1
ATOM 743 N N . ARG A 1 97 ? 11.489 1.544 3.552 1.00 96.56 97 ARG A N 1
ATOM 744 C CA . ARG A 1 97 ? 12.621 0.689 3.929 1.00 96.56 97 ARG A CA 1
ATOM 745 C C . ARG A 1 97 ? 12.755 -0.546 3.040 1.00 96.56 97 ARG A C 1
ATOM 747 O O . ARG A 1 97 ? 13.659 -1.339 3.288 1.00 96.56 97 ARG A O 1
ATOM 754 N N . LEU A 1 98 ? 11.871 -0.722 2.058 1.00 96.94 98 LEU A N 1
ATOM 755 C CA . LEU A 1 98 ? 11.855 -1.891 1.191 1.00 96.94 98 LEU A CA 1
ATOM 756 C C . LEU A 1 98 ? 13.121 -1.918 0.335 1.00 96.94 98 LEU A C 1
ATOM 758 O O . LEU A 1 98 ? 13.447 -0.942 -0.342 1.00 96.94 98 LEU A O 1
ATOM 762 N N . THR A 1 99 ? 13.832 -3.040 0.369 1.00 96.62 99 THR A N 1
ATOM 763 C CA . THR A 1 99 ? 15.063 -3.223 -0.401 1.00 96.62 99 THR A CA 1
ATOM 764 C C . THR A 1 99 ? 14.819 -4.058 -1.655 1.00 96.62 99 THR A C 1
ATOM 766 O O . THR A 1 99 ? 13.786 -4.714 -1.793 1.00 96.62 99 THR A O 1
ATOM 769 N N . LEU A 1 100 ? 15.782 -4.049 -2.581 1.00 97.50 100 LEU A N 1
ATOM 770 C CA . LEU A 1 100 ? 15.724 -4.909 -3.765 1.00 97.50 100 LEU A CA 1
ATOM 771 C C . LEU A 1 100 ? 15.719 -6.399 -3.379 1.00 97.50 100 LEU A C 1
ATOM 773 O O . LEU A 1 100 ? 14.939 -7.161 -3.942 1.00 97.50 100 LEU A O 1
ATOM 777 N N . ASP A 1 101 ? 16.506 -6.780 -2.367 1.00 96.38 101 ASP A N 1
ATOM 778 C CA . ASP A 1 101 ? 16.544 -8.146 -1.823 1.00 96.38 101 ASP A CA 1
ATOM 779 C C . ASP A 1 101 ? 15.163 -8.602 -1.327 1.00 96.38 101 ASP A C 1
ATOM 781 O O . ASP A 1 101 ? 14.708 -9.698 -1.651 1.00 96.38 101 ASP A O 1
ATOM 785 N N . ASP A 1 102 ? 14.429 -7.734 -0.620 1.00 95.31 102 ASP A N 1
ATOM 786 C CA . ASP A 1 102 ? 13.076 -8.061 -0.161 1.00 95.31 102 ASP A CA 1
ATOM 787 C C . ASP A 1 102 ? 12.113 -8.325 -1.331 1.00 95.31 102 ASP A C 1
ATOM 789 O O . ASP A 1 102 ? 11.261 -9.214 -1.241 1.00 95.31 102 ASP A O 1
ATOM 793 N N . ILE A 1 103 ? 12.251 -7.585 -2.437 1.00 95.31 103 ILE A N 1
ATOM 794 C CA . ILE A 1 103 ? 11.436 -7.765 -3.648 1.00 95.31 103 ILE A CA 1
ATOM 795 C C . ILE A 1 103 ? 11.800 -9.076 -4.352 1.00 95.31 103 ILE A C 1
ATOM 797 O O . ILE A 1 103 ? 10.906 -9.837 -4.724 1.00 95.31 103 ILE A O 1
ATOM 801 N N . GLU A 1 104 ? 13.091 -9.373 -4.506 1.00 94.44 104 GLU A N 1
ATOM 802 C CA . GLU A 1 104 ? 13.569 -10.623 -5.109 1.00 94.44 104 GLU A CA 1
ATOM 803 C C . GLU A 1 104 ? 13.135 -11.842 -4.289 1.00 94.44 104 GLU A C 1
ATOM 805 O O . GLU A 1 104 ? 12.651 -12.835 -4.847 1.00 94.44 104 GLU A O 1
ATOM 810 N N . ARG A 1 105 ? 13.212 -11.748 -2.956 1.00 94.19 105 ARG A N 1
ATOM 811 C CA . ARG A 1 105 ? 12.730 -12.787 -2.041 1.00 94.19 105 ARG A CA 1
ATOM 812 C C . ARG A 1 105 ? 11.222 -12.992 -2.168 1.00 94.19 105 ARG A C 1
ATOM 814 O O . ARG A 1 105 ? 10.761 -14.135 -2.196 1.00 94.19 105 ARG A O 1
ATOM 821 N N . LEU A 1 106 ? 10.446 -11.909 -2.271 1.00 94.25 106 LEU A N 1
ATOM 822 C CA . LEU A 1 106 ? 9.003 -11.987 -2.508 1.00 94.25 106 LEU A CA 1
ATOM 823 C C . LEU A 1 106 ? 8.700 -12.674 -3.843 1.00 94.25 106 LEU A C 1
ATOM 825 O O . LEU A 1 106 ? 7.943 -13.641 -3.861 1.00 94.25 106 LEU A O 1
ATOM 829 N N . ALA A 1 107 ? 9.313 -12.230 -4.941 1.00 92.56 107 ALA A N 1
ATOM 830 C CA . ALA A 1 107 ? 9.090 -12.801 -6.267 1.00 92.56 107 ALA A CA 1
ATOM 831 C C . ALA A 1 107 ? 9.451 -14.292 -6.314 1.00 92.56 107 ALA A C 1
ATOM 833 O O . ALA A 1 107 ? 8.662 -15.104 -6.795 1.00 92.56 107 ALA A O 1
ATOM 834 N N . SER A 1 108 ? 10.593 -14.667 -5.735 1.00 91.00 108 SER A N 1
ATOM 835 C CA . SER A 1 108 ? 11.047 -16.060 -5.677 1.00 91.00 108 SER A CA 1
ATOM 836 C C . SER A 1 108 ? 10.055 -16.958 -4.941 1.00 91.00 108 SER A C 1
ATOM 838 O O . SER A 1 108 ? 9.776 -18.058 -5.403 1.00 91.00 108 SER A O 1
ATOM 840 N N . ARG A 1 109 ? 9.444 -16.482 -3.848 1.00 90.19 109 ARG A N 1
ATOM 841 C CA . ARG A 1 109 ? 8.439 -17.248 -3.093 1.00 90.19 109 ARG A CA 1
ATOM 842 C C . ARG A 1 109 ? 7.175 -17.552 -3.904 1.00 90.19 109 ARG A C 1
ATOM 844 O O . ARG A 1 109 ? 6.577 -18.608 -3.719 1.00 90.19 109 ARG A O 1
ATOM 851 N N . PHE A 1 110 ? 6.746 -16.633 -4.768 1.00 89.69 110 PHE A N 1
ATOM 852 C CA . PHE A 1 110 ? 5.527 -16.810 -5.568 1.00 89.69 110 PHE A CA 1
ATOM 853 C C . PHE A 1 110 ? 5.778 -17.501 -6.913 1.00 89.69 110 PHE A C 1
A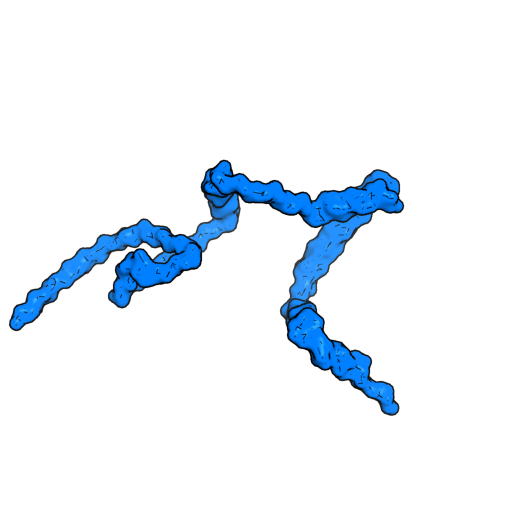TOM 855 O O . PHE A 1 110 ? 4.903 -18.214 -7.396 1.00 89.69 110 PHE A O 1
ATOM 862 N N . LEU A 1 111 ? 6.948 -17.291 -7.521 1.00 89.19 111 LEU A N 1
ATOM 863 C CA . LEU A 1 111 ? 7.280 -17.800 -8.857 1.00 89.19 111 LEU A CA 1
ATOM 864 C C . LEU A 1 111 ? 8.087 -19.106 -8.820 1.00 89.19 111 LEU A C 1
ATOM 866 O O . LEU A 1 111 ? 7.984 -19.914 -9.742 1.00 89.19 111 LEU A O 1
ATOM 870 N N . HIS A 1 112 ? 8.864 -19.332 -7.758 1.00 83.31 112 HIS A N 1
ATOM 871 C CA . HIS A 1 112 ? 9.737 -20.495 -7.582 1.00 83.31 112 HIS A CA 1
ATOM 872 C C . HIS A 1 112 ? 9.603 -21.091 -6.166 1.00 83.31 112 HIS A C 1
ATOM 874 O O . HIS A 1 112 ? 10.561 -21.065 -5.382 1.00 83.31 112 HIS A O 1
ATOM 880 N N . PRO A 1 113 ? 8.427 -21.659 -5.825 1.00 67.75 113 PRO A N 1
ATOM 881 C CA . PRO A 1 113 ? 8.170 -22.201 -4.487 1.00 67.75 113 PRO A CA 1
ATOM 882 C C . PRO A 1 113 ? 9.136 -23.337 -4.094 1.00 67.75 113 PRO A C 1
ATOM 884 O O . PRO A 1 113 ? 9.476 -23.476 -2.924 1.00 67.75 113 PRO A O 1
ATOM 887 N N . GLU A 1 114 ? 9.659 -24.089 -5.069 1.00 58.81 114 GLU A N 1
ATOM 888 C CA . GLU A 1 114 ? 10.551 -25.245 -4.863 1.00 58.81 114 GLU A CA 1
ATOM 889 C C . GLU A 1 114 ? 11.957 -24.869 -4.332 1.00 58.81 114 GLU A C 1
ATOM 891 O O . GLU A 1 114 ? 12.644 -25.704 -3.747 1.00 58.81 114 GLU A O 1
ATOM 896 N N . VAL A 1 115 ? 12.414 -23.619 -4.511 1.00 56.62 115 VAL A N 1
ATOM 897 C CA . VAL A 1 115 ? 13.751 -23.164 -4.057 1.00 56.62 115 VAL A CA 1
ATOM 898 C C . VAL A 1 115 ? 13.689 -22.527 -2.667 1.00 56.62 115 VAL A C 1
ATOM 900 O O . VAL A 1 115 ? 14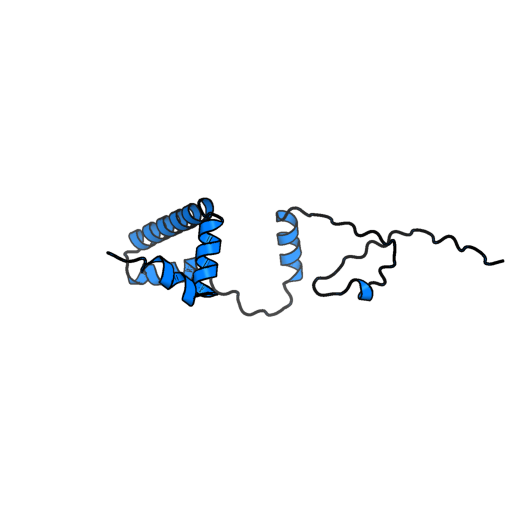.661 -22.572 -1.912 1.00 56.62 115 VAL A O 1
ATOM 903 N N . THR A 1 116 ? 12.539 -21.965 -2.289 1.00 52.06 116 THR A N 1
ATOM 904 C CA . THR A 1 116 ? 12.393 -21.251 -1.013 1.00 52.06 116 THR A CA 1
ATOM 905 C C . THR A 1 116 ? 12.364 -22.201 0.190 1.00 52.06 116 THR A C 1
ATOM 907 O O . THR A 1 116 ? 12.798 -21.814 1.271 1.00 52.06 116 THR A O 1
ATOM 910 N N . GLU A 1 117 ? 11.954 -23.461 0.007 1.00 51.91 117 GLU A N 1
ATOM 911 C CA . GLU A 1 117 ? 11.979 -24.480 1.070 1.00 51.91 117 GLU A CA 1
ATOM 912 C C . GLU A 1 117 ? 13.358 -25.146 1.262 1.00 51.91 117 GLU A C 1
ATOM 914 O O . GLU A 1 117 ? 13.636 -25.700 2.329 1.00 51.91 117 GLU A O 1
ATOM 919 N N . ALA A 1 118 ? 14.256 -25.073 0.272 1.00 48.06 118 ALA A N 1
ATOM 920 C CA . ALA A 1 118 ? 15.568 -25.727 0.333 1.00 48.06 118 ALA A CA 1
ATOM 921 C C . ALA A 1 118 ? 16.604 -24.962 1.182 1.00 48.06 118 ALA A C 1
ATOM 923 O O . ALA A 1 118 ? 17.530 -25.579 1.707 1.00 48.06 118 ALA A O 1
ATOM 924 N N . MET A 1 119 ? 16.444 -23.644 1.371 1.00 50.50 119 MET A N 1
ATOM 925 C CA . MET A 1 119 ? 17.350 -22.839 2.210 1.00 50.50 119 MET A CA 1
ATOM 926 C C . MET A 1 119 ? 16.977 -22.813 3.702 1.00 50.50 119 MET A C 1
ATOM 928 O O . MET A 1 119 ? 17.855 -22.547 4.518 1.00 50.50 119 MET A O 1
ATOM 932 N N . GLU A 1 120 ? 15.739 -23.151 4.091 1.00 51.97 120 GLU A N 1
ATOM 933 C CA . GLU A 1 120 ? 15.351 -23.281 5.515 1.00 51.97 120 GLU A CA 1
ATOM 934 C C . GLU A 1 120 ? 15.549 -24.694 6.094 1.00 51.97 120 GLU A C 1
ATOM 936 O O . GLU A 1 120 ? 15.552 -24.871 7.310 1.00 51.97 120 GLU A O 1
ATOM 941 N N . LYS A 1 121 ? 15.798 -25.709 5.256 1.00 46.16 121 LYS A N 1
ATOM 942 C CA . LYS A 1 121 ? 16.196 -27.063 5.694 1.00 46.16 121 LYS A CA 1
ATOM 943 C C . LYS A 1 121 ? 17.686 -27.343 5.478 1.00 46.16 121 LYS A C 1
ATOM 945 O O . LYS A 1 121 ? 18.085 -28.464 5.169 1.00 46.16 121 LYS A O 1
ATOM 950 N N . GLY A 1 122 ? 18.525 -26.335 5.704 1.00 43.62 122 GLY A N 1
ATOM 951 C CA . GLY A 1 122 ? 19.976 -26.477 5.825 1.00 43.62 122 GLY A CA 1
ATOM 952 C C . GLY A 1 122 ? 20.398 -27.113 7.155 1.00 43.62 122 GLY A C 1
ATOM 953 O O . GLY A 1 122 ? 20.957 -26.439 8.005 1.00 43.62 122 GLY A O 1
ATOM 954 N N . PHE A 1 123 ? 20.082 -28.400 7.318 1.00 40.81 123 PHE A N 1
ATOM 955 C CA . PHE A 1 123 ? 20.745 -29.418 8.147 1.00 40.81 123 PHE A CA 1
ATOM 956 C C . PHE A 1 123 ? 21.349 -29.000 9.501 1.00 40.81 123 PHE A C 1
ATOM 958 O O . PHE A 1 123 ? 22.511 -28.608 9.597 1.00 40.81 123 PHE A O 1
ATOM 965 N N . SER A 1 124 ? 20.621 -29.309 10.581 1.00 43.78 124 SER A N 1
ATOM 966 C CA . SER A 1 124 ? 21.266 -29.800 11.801 1.00 43.78 124 SER A CA 1
ATOM 967 C C . SER A 1 124 ? 22.104 -31.031 11.450 1.00 43.78 124 SER A C 1
ATOM 969 O O . SER A 1 124 ? 21.573 -32.022 10.938 1.00 43.78 124 SER A O 1
ATOM 971 N N . LYS A 1 125 ? 23.401 -30.970 11.729 1.00 39.69 125 LYS A N 1
ATOM 972 C CA . LYS A 1 125 ? 24.252 -32.143 11.869 1.00 39.69 125 LYS A CA 1
ATOM 973 C C . LYS A 1 125 ? 25.187 -31.927 13.045 1.00 39.69 125 LYS A C 1
ATOM 975 O O . LYS A 1 125 ? 25.742 -30.811 13.131 1.00 39.69 125 LYS A O 1
#

Radius of gyration: 26.79 Å; chains: 1; bounding box: 43×52×84 Å

pLDDT: mean 74.63, std 20.09, range [32.84, 97.5]

Organism: Lynx pardinus (NCBI:txid191816)

InterPro domains:
  IPR041421 Ubl4, C-terminal TUGS domain [PF17840] (64-110)
  IPR047154 Ubiquitin-like protein 4A-like [PTHR46555] (15-124)

Sequence (125 aa):
MPQSCAARNDSINLSLADGKRLSDYSVGPNSKLNLVVKPLEKVLLEESAARRLAEAPPPPPPAWQLISKVLARHFSAADASRVLDQLQRDYERSLNRLTLDDIERLASRFLHPEVTEAMEKGFSK